Protein AF-A0A3D2J6F0-F1 (afdb_monomer)

Mean predicted aligned error: 6.55 Å

Foldseek 3Di:
DQDLAELKDWDWDDDPPDIDIDMAAQADWDAPPVVRDIDGSVVVCPPSPHDRDDDPPPDDD

Secondary structure (DSSP, 8-state):
-B-SSSSEEEEEEEETTEEEEEEEETT-EEEEGGGTEEEEHHHHTTTS-------------

Radius of gyration: 13.69 Å; Cα contacts (8 Å, |Δi|>4): 84; chains: 1; bounding box: 34×31×35 Å

Solvent-accessible surface area (backbone atoms only — not comparable to full-atom values): 3951 Å² total; per-residue (Å²): 89,77,53,82,75,36,44,39,37,43,47,80,45,75,60,94,93,44,77,46,81,48,80,38,42,45,91,33,72,48,73,46,72,97,74,73,45,74,51,42,42,47,65,75,46,59,93,64,83,47,47,77,74,71,86,70,79,77,75,90,126

pLDDT: mean 86.35, std 1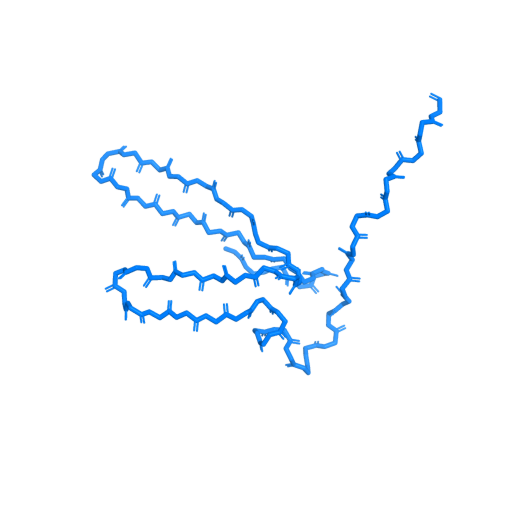5.26, range [40.69, 96.38]

Structure (mmCIF, N/CA/C/O backbone):
data_AF-A0A3D2J6F0-F1
#
_entry.id   AF-A0A3D2J6F0-F1
#
loop_
_atom_site.group_PDB
_atom_site.id
_atom_site.type_symbol
_atom_site.label_atom_id
_atom_site.label_alt_id
_atom_site.label_comp_id
_atom_site.label_asym_id
_atom_site.label_entity_id
_atom_site.label_seq_id
_atom_site.pdbx_PDB_ins_cod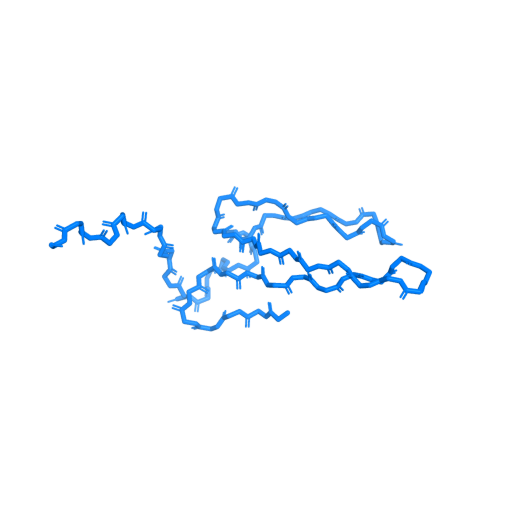e
_atom_site.Cartn_x
_atom_site.Cartn_y
_atom_site.Cartn_z
_atom_site.occupancy
_atom_site.B_iso_or_equiv
_atom_site.auth_seq_id
_atom_site.auth_comp_id
_atom_site.auth_asym_id
_atom_site.auth_atom_id
_atom_site.pdbx_PDB_model_num
ATOM 1 N N . MET A 1 1 ? 4.973 -3.589 2.674 1.00 91.06 1 MET A N 1
ATOM 2 C CA . MET A 1 1 ? 4.412 -3.870 4.009 1.00 91.06 1 MET A CA 1
ATOM 3 C C . MET A 1 1 ? 2.975 -3.376 4.034 1.00 91.06 1 MET A C 1
ATOM 5 O O . MET A 1 1 ? 2.717 -2.331 3.455 1.00 91.06 1 MET A O 1
ATOM 9 N N . ILE A 1 2 ? 2.056 -4.117 4.652 1.00 93.25 2 ILE A N 1
ATOM 10 C CA . ILE A 1 2 ? 0.659 -3.699 4.842 1.00 93.25 2 ILE A CA 1
ATOM 11 C C . ILE A 1 2 ? 0.479 -3.451 6.341 1.00 93.25 2 ILE A C 1
ATOM 13 O O . ILE A 1 2 ? 0.740 -4.351 7.139 1.00 93.25 2 ILE A O 1
ATOM 17 N N . SER A 1 3 ? 0.100 -2.234 6.729 1.00 92.50 3 SER A N 1
ATOM 18 C CA . SER A 1 3 ? -0.127 -1.879 8.133 1.00 92.50 3 SER A CA 1
ATOM 19 C C . SER A 1 3 ? -1.417 -2.513 8.657 1.00 92.50 3 SER A C 1
ATOM 21 O O . SER A 1 3 ? -2.404 -2.593 7.936 1.00 92.50 3 SER A O 1
ATOM 23 N N . THR A 1 4 ? -1.440 -2.939 9.919 1.00 93.31 4 THR A N 1
ATOM 24 C CA . THR A 1 4 ? -2.649 -3.462 10.588 1.00 93.31 4 THR A CA 1
ATOM 25 C C . THR A 1 4 ? -3.273 -2.465 11.563 1.00 93.31 4 THR A C 1
ATOM 27 O O . THR A 1 4 ? -4.290 -2.762 12.181 1.00 93.31 4 THR A O 1
ATOM 30 N N . ARG A 1 5 ? -2.654 -1.291 11.733 1.00 91.25 5 ARG A N 1
ATOM 31 C CA . ARG A 1 5 ? -3.107 -0.249 12.670 1.00 91.25 5 ARG A CA 1
ATOM 32 C C . ARG A 1 5 ? -3.759 0.933 11.969 1.00 91.25 5 ARG A C 1
ATOM 34 O O . ARG A 1 5 ? -4.653 1.549 12.531 1.00 91.25 5 ARG A O 1
ATOM 41 N N . TYR A 1 6 ? -3.304 1.216 10.754 1.00 90.81 6 TYR A N 1
ATOM 42 C CA . TYR A 1 6 ? -3.722 2.345 9.929 1.00 90.81 6 TYR A CA 1
ATOM 43 C C . TYR A 1 6 ? -3.809 1.873 8.483 1.00 90.81 6 TYR A C 1
ATOM 45 O O . TYR A 1 6 ? -3.006 1.021 8.091 1.00 90.81 6 TYR A O 1
ATOM 53 N N . GLN A 1 7 ? -4.733 2.417 7.695 1.00 94.00 7 GLN A N 1
ATOM 54 C CA . GLN A 1 7 ? -4.831 2.104 6.267 1.00 94.00 7 GLN A CA 1
ATOM 55 C C . GLN A 1 7 ? -3.654 2.710 5.487 1.00 94.00 7 GLN A C 1
ATOM 57 O O . GLN A 1 7 ? -3.740 3.803 4.931 1.00 94.00 7 GLN A O 1
ATOM 62 N N . ARG A 1 8 ? -2.520 2.003 5.505 1.00 94.94 8 ARG A N 1
ATOM 63 C CA . ARG A 1 8 ? -1.244 2.457 4.954 1.00 94.94 8 ARG A CA 1
ATOM 64 C C . ARG A 1 8 ? -0.448 1.287 4.391 1.00 94.94 8 ARG A C 1
ATOM 66 O O . ARG A 1 8 ? -0.199 0.295 5.081 1.00 94.94 8 ARG A O 1
ATOM 73 N N . VAL A 1 9 ? 0.018 1.438 3.159 1.00 95.12 9 VAL A N 1
ATOM 74 C CA . VAL A 1 9 ? 0.836 0.445 2.463 1.00 95.12 9 VAL A CA 1
ATOM 75 C C . VAL A 1 9 ? 2.185 1.044 2.111 1.00 95.12 9 VAL A C 1
ATOM 77 O O . VAL A 1 9 ? 2.284 2.123 1.538 1.00 95.12 9 VAL A O 1
ATOM 80 N N . GLU A 1 10 ? 3.239 0.306 2.421 1.00 95.00 10 GLU A N 1
ATOM 81 C CA . GLU A 1 10 ? 4.603 0.642 2.032 1.00 95.00 10 GLU A CA 1
ATOM 82 C C . GLU A 1 10 ? 5.049 -0.267 0.893 1.00 95.00 10 GLU A C 1
ATOM 84 O O . GLU A 1 10 ? 5.041 -1.498 1.022 1.00 95.00 10 GLU A O 1
ATOM 89 N N . VAL A 1 11 ? 5.467 0.325 -0.218 1.00 93.12 11 VAL A N 1
ATOM 90 C CA . VAL A 1 11 ? 5.927 -0.397 -1.402 1.00 93.12 11 VAL A CA 1
ATOM 91 C C . VAL A 1 11 ? 7.422 -0.174 -1.569 1.00 93.12 11 VAL A C 1
ATOM 93 O O . VAL A 1 11 ? 7.900 0.953 -1.685 1.00 93.12 11 VAL A O 1
ATOM 96 N N . TYR A 1 12 ? 8.156 -1.282 -1.606 1.00 92.31 12 TYR A N 1
ATOM 97 C CA . TYR A 1 12 ? 9.574 -1.311 -1.934 1.00 92.31 12 TYR A CA 1
ATOM 98 C C . TYR A 1 12 ? 9.713 -1.908 -3.325 1.00 92.31 12 TYR A C 1
ATOM 100 O O . TYR A 1 12 ? 9.345 -3.060 -3.553 1.00 92.31 12 TYR A O 1
ATOM 108 N N . HIS A 1 13 ? 10.239 -1.127 -4.257 1.00 89.62 13 HIS A N 1
ATOM 109 C CA . HIS A 1 13 ? 10.406 -1.545 -5.641 1.00 89.62 13 HIS A CA 1
ATOM 110 C C . HIS A 1 13 ? 11.872 -1.429 -6.044 1.00 89.62 13 HIS A C 1
ATOM 112 O O . HIS A 1 13 ? 12.537 -0.447 -5.726 1.00 89.62 13 HIS A O 1
ATOM 118 N N . ARG A 1 14 ? 12.395 -2.450 -6.727 1.00 89.94 14 ARG A N 1
ATOM 119 C CA . ARG A 1 14 ? 13.783 -2.478 -7.182 1.00 89.94 14 ARG A CA 1
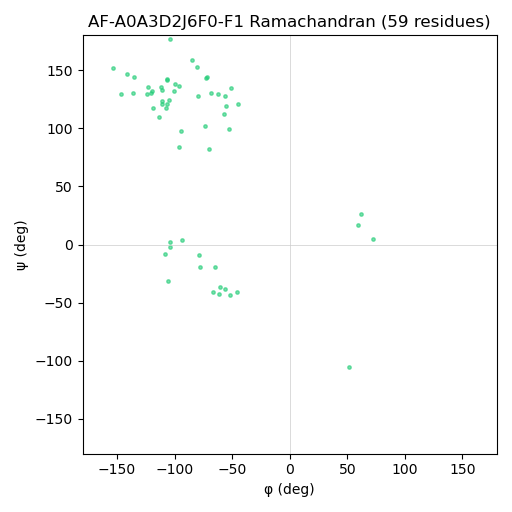ATOM 120 C C . ARG A 1 14 ? 13.848 -2.252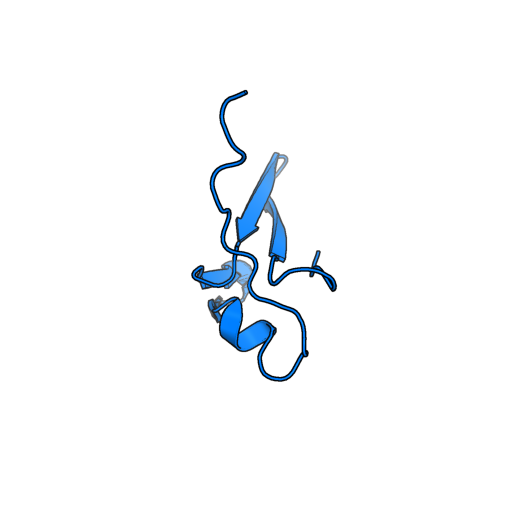 -8.685 1.00 89.94 14 ARG A C 1
ATOM 122 O O . ARG A 1 14 ? 13.326 -3.057 -9.449 1.00 89.94 14 ARG A O 1
ATOM 129 N N . ILE A 1 15 ? 14.556 -1.207 -9.101 1.00 88.38 15 ILE A N 1
ATOM 130 C CA . ILE A 1 15 ? 14.855 -0.913 -10.504 1.00 88.38 15 ILE A CA 1
ATOM 131 C C . ILE A 1 15 ? 16.362 -1.079 -10.698 1.00 88.38 15 ILE A C 1
ATOM 133 O O . ILE A 1 15 ? 17.158 -0.296 -10.179 1.00 88.38 15 ILE A O 1
ATOM 137 N N . ALA A 1 16 ? 16.759 -2.129 -11.422 1.00 89.62 16 ALA A N 1
ATOM 138 C CA . ALA A 1 16 ? 18.152 -2.551 -11.571 1.00 89.62 16 ALA A CA 1
ATOM 139 C C . ALA A 1 16 ? 18.867 -2.716 -10.208 1.00 89.62 16 ALA A C 1
ATOM 141 O O . ALA A 1 16 ? 18.631 -3.683 -9.476 1.00 89.62 16 ALA A O 1
ATOM 142 N N . HIS A 1 17 ? 19.743 -1.778 -9.851 1.00 92.25 17 HIS A N 1
ATOM 143 C CA . HIS A 1 17 ? 20.511 -1.783 -8.604 1.00 92.25 17 HIS A CA 1
ATOM 144 C C . HIS A 1 17 ? 19.990 -0.788 -7.554 1.00 92.25 17 HIS A C 1
ATOM 146 O O . HIS A 1 17 ? 20.564 -0.712 -6.472 1.00 92.25 17 HIS A O 1
ATOM 152 N N . MET A 1 18 ? 18.904 -0.061 -7.834 1.00 92.88 18 MET A N 1
ATOM 153 C CA . MET A 1 18 ? 18.321 0.918 -6.916 1.00 92.88 18 MET A CA 1
ATOM 154 C C . MET A 1 18 ? 17.015 0.412 -6.307 1.00 92.88 18 MET A C 1
ATOM 156 O O . MET A 1 18 ? 16.203 -0.214 -6.988 1.00 92.88 18 MET A O 1
ATOM 160 N N . TRP A 1 19 ? 16.804 0.725 -5.030 1.00 93.25 19 TRP A N 1
ATOM 161 C CA . TRP A 1 19 ? 15.526 0.553 -4.347 1.00 93.25 19 TRP A CA 1
ATOM 162 C C . TRP A 1 19 ? 14.807 1.895 -4.261 1.00 93.25 19 TRP A C 1
ATOM 164 O O . TRP A 1 19 ? 15.390 2.891 -3.842 1.00 93.25 19 TRP A O 1
ATOM 174 N N . THR A 1 20 ? 13.534 1.907 -4.628 1.00 91.12 20 THR A N 1
ATOM 175 C CA . THR A 1 20 ? 12.609 3.008 -4.376 1.00 91.12 20 THR A CA 1
ATOM 176 C C . THR A 1 20 ? 11.644 2.596 -3.277 1.00 91.12 20 THR A C 1
ATOM 178 O O . THR A 1 20 ? 11.192 1.448 -3.241 1.00 91.12 20 THR A O 1
ATOM 181 N N . TYR A 1 21 ? 11.317 3.539 -2.405 1.00 92.69 21 TYR A N 1
ATOM 182 C CA . TYR A 1 21 ? 10.368 3.369 -1.314 1.00 92.69 21 TYR A CA 1
ATOM 183 C C . TYR A 1 21 ? 9.235 4.374 -1.483 1.00 92.69 21 TYR A C 1
ATOM 185 O O . TYR A 1 21 ? 9.488 5.556 -1.717 1.00 92.69 21 TYR A O 1
ATOM 193 N N . GLN A 1 22 ? 8.000 3.893 -1.395 1.00 93.56 22 GLN A N 1
ATOM 194 C CA . GLN A 1 22 ? 6.794 4.704 -1.504 1.00 93.56 22 GLN A CA 1
ATOM 195 C C . GLN A 1 22 ? 5.811 4.314 -0.406 1.00 93.56 22 GLN A C 1
ATOM 197 O O . GLN A 1 22 ? 5.698 3.143 -0.040 1.00 93.56 22 GLN A O 1
ATOM 202 N N . VAL A 1 23 ? 5.101 5.313 0.104 1.00 94.62 23 VAL A N 1
ATOM 203 C CA . VAL A 1 23 ? 4.024 5.159 1.078 1.00 94.62 23 VAL A CA 1
ATOM 204 C C . VAL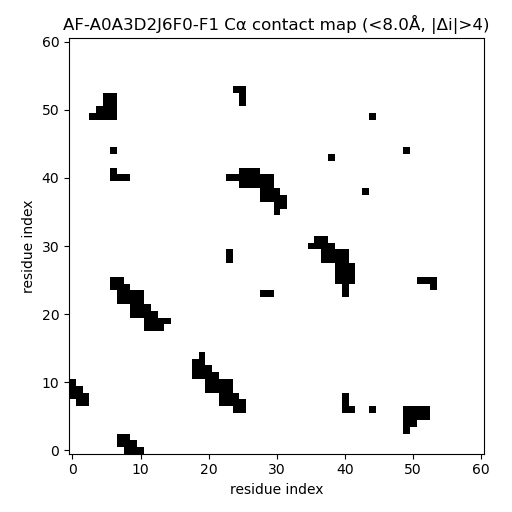 A 1 23 ? 2.724 5.529 0.386 1.00 94.62 23 VAL A C 1
ATOM 206 O O . VAL A 1 23 ? 2.683 6.540 -0.308 1.00 94.62 23 VAL A O 1
ATOM 209 N N . HIS A 1 24 ? 1.697 4.716 0.595 1.00 95.19 24 HIS A N 1
ATOM 210 C CA . HIS A 1 24 ? 0.345 4.945 0.110 1.00 95.19 24 HIS A CA 1
ATOM 211 C C . HIS A 1 24 ? -0.633 4.926 1.287 1.00 95.19 24 HIS A C 1
ATOM 213 O O . HIS A 1 24 ? -0.609 3.987 2.088 1.00 95.19 24 HIS A O 1
ATOM 219 N N . GLU A 1 25 ? -1.476 5.945 1.392 1.00 94.38 25 GLU A N 1
ATOM 220 C CA . GLU A 1 25 ? -2.520 6.113 2.413 1.00 94.38 25 GLU A CA 1
ATOM 221 C C . GLU A 1 25 ? -3.916 5.810 1.838 1.00 94.38 25 GLU A C 1
ATOM 223 O O . GLU A 1 25 ? -4.045 5.514 0.653 1.00 94.38 25 GLU A O 1
ATOM 228 N N . SER A 1 26 ? -4.973 5.858 2.661 1.00 91.44 26 SER A N 1
ATOM 229 C CA . SER A 1 26 ? -6.352 5.451 2.294 1.00 91.44 26 SER A CA 1
ATOM 230 C C . SER A 1 26 ? -6.843 5.984 0.932 1.00 91.44 26 SER A C 1
ATOM 232 O O . SER A 1 26 ? -7.448 5.245 0.149 1.00 91.44 26 SER A O 1
ATOM 234 N N . GLY A 1 27 ? -6.539 7.249 0.617 1.00 91.44 27 GLY A N 1
ATOM 235 C CA . GLY A 1 27 ? -6.951 7.903 -0.631 1.00 91.44 27 GLY A CA 1
ATOM 236 C C . GLY A 1 27 ? -6.111 7.548 -1.862 1.00 91.44 27 GLY A C 1
ATOM 237 O O . GLY A 1 27 ? -6.483 7.903 -2.982 1.00 91.44 27 GLY A O 1
ATOM 238 N N . ASP A 1 28 ? -4.990 6.853 -1.683 1.00 95.75 28 ASP A N 1
ATOM 239 C CA . ASP A 1 28 ? -4.051 6.576 -2.757 1.00 95.75 28 ASP A CA 1
ATOM 240 C C . ASP A 1 28 ? -4.432 5.343 -3.577 1.00 95.75 28 ASP A C 1
ATOM 242 O O . ASP A 1 28 ? -5.137 4.421 -3.155 1.00 95.75 28 ASP A O 1
ATOM 246 N N . THR A 1 29 ? -3.893 5.310 -4.794 1.00 96.38 29 THR A N 1
ATOM 247 C CA . THR A 1 29 ? -3.930 4.140 -5.667 1.00 96.38 29 THR A CA 1
ATOM 248 C C . THR A 1 29 ? -2.533 3.559 -5.816 1.00 96.38 29 THR A C 1
ATOM 250 O O . THR A 1 29 ? -1.582 4.284 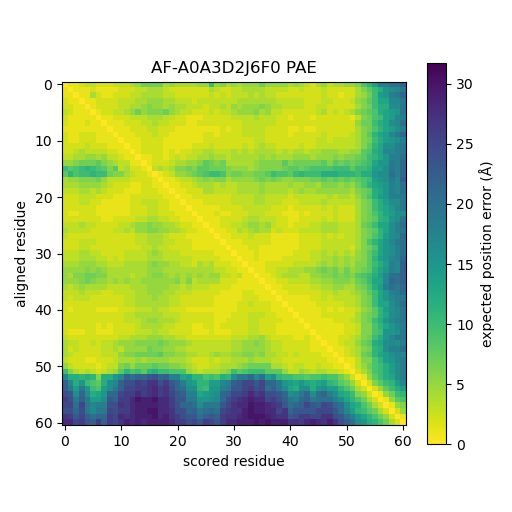-6.106 1.00 96.38 29 THR A O 1
ATOM 253 N N . ILE A 1 30 ? -2.421 2.242 -5.673 1.00 95.00 30 ILE A N 1
ATOM 254 C CA . ILE A 1 30 ? -1.175 1.505 -5.864 1.00 95.00 30 ILE A CA 1
ATOM 255 C C . ILE A 1 30 ? -1.147 0.942 -7.282 1.00 95.00 30 ILE A C 1
ATOM 257 O O . ILE A 1 30 ? -2.133 0.383 -7.763 1.00 95.00 30 ILE A O 1
ATOM 261 N N . GLU A 1 31 ? 0.004 1.064 -7.942 1.00 93.69 31 GLU A N 1
ATOM 262 C CA . GLU A 1 31 ? 0.276 0.446 -9.239 1.00 93.69 31 GLU A CA 1
ATOM 263 C C . GLU A 1 31 ? 1.461 -0.522 -9.123 1.00 93.69 31 GLU A C 1
ATOM 265 O O . GLU A 1 31 ? 2.598 -0.124 -8.865 1.00 93.69 31 GLU A O 1
ATOM 270 N N . LEU A 1 32 ? 1.210 -1.807 -9.368 1.00 89.62 32 LEU A N 1
ATOM 271 C CA . LEU A 1 32 ? 2.244 -2.836 -9.458 1.00 89.62 32 LEU A CA 1
ATOM 272 C C . LEU A 1 32 ? 2.608 -3.057 -10.929 1.00 89.62 32 LEU A C 1
ATOM 274 O O . LEU A 1 32 ? 2.102 -3.968 -11.588 1.00 89.62 32 LEU A O 1
ATOM 278 N N . LYS A 1 33 ? 3.505 -2.208 -11.446 1.00 86.19 33 LYS A N 1
ATOM 279 C CA . LYS A 1 33 ? 3.842 -2.106 -12.880 1.00 86.19 33 LYS A CA 1
ATOM 280 C C . LYS A 1 33 ? 4.210 -3.436 -13.540 1.00 86.19 33 LYS A C 1
ATOM 282 O O . LYS A 1 33 ? 3.715 -3.731 -14.621 1.00 86.19 33 LYS A O 1
ATOM 287 N N . SER A 1 34 ? 5.019 -4.266 -12.881 1.00 85.06 34 SER A N 1
ATOM 288 C CA . SER A 1 34 ? 5.455 -5.563 -13.427 1.00 85.06 34 SER A CA 1
ATOM 289 C C . SER A 1 34 ? 4.316 -6.568 -13.629 1.00 85.06 34 SER A C 1
ATOM 291 O O . SER A 1 34 ? 4.483 -7.526 -14.375 1.00 85.06 34 SER A O 1
ATOM 293 N N . MET A 1 35 ? 3.178 -6.368 -12.955 1.00 88.56 35 MET A N 1
ATOM 294 C CA . MET A 1 35 ? 1.989 -7.219 -13.055 1.00 88.56 35 MET A CA 1
ATOM 295 C C . MET A 1 35 ? 0.835 -6.538 -13.804 1.00 88.56 35 MET A C 1
ATOM 297 O O . MET A 1 35 ? -0.174 -7.184 -14.063 1.00 88.56 35 MET A O 1
ATOM 301 N N . GLY A 1 36 ? 0.952 -5.243 -14.125 1.00 91.88 36 GLY A N 1
ATOM 302 C CA . GLY A 1 36 ? -0.143 -4.462 -14.705 1.00 91.88 36 GLY A CA 1
ATOM 303 C C . GLY A 1 36 ? -1.367 -4.345 -13.789 1.00 91.88 36 GLY A C 1
ATOM 304 O O . GLY A 1 36 ? -2.483 -4.208 -14.279 1.00 91.88 36 GLY A O 1
ATOM 305 N N . ILE A 1 37 ? -1.175 -4.439 -12.468 1.00 93.50 37 ILE A N 1
ATOM 306 C CA . ILE A 1 37 ? -2.261 -4.404 -11.479 1.00 93.50 37 ILE A CA 1
ATOM 307 C C . ILE A 1 37 ? -2.362 -3.004 -10.870 1.00 93.50 37 ILE A C 1
ATOM 309 O O . ILE A 1 37 ? -1.348 -2.401 -10.510 1.00 93.50 37 ILE A O 1
ATOM 313 N N . ARG A 1 38 ? -3.597 -2.521 -10.704 1.00 95.69 38 ARG A N 1
ATOM 314 C CA . ARG A 1 38 ? -3.923 -1.242 -10.070 1.00 95.69 38 ARG A CA 1
ATOM 315 C C . ARG A 1 38 ? -5.111 -1.416 -9.124 1.00 95.69 38 ARG A C 1
ATOM 317 O O . ARG A 1 38 ? -6.114 -1.984 -9.539 1.00 95.69 38 ARG A O 1
ATOM 324 N N . PHE A 1 39 ? -4.995 -0.930 -7.893 1.00 94.88 39 PHE A N 1
ATOM 325 C CA . PHE A 1 39 ? -6.046 -1.018 -6.866 1.00 94.88 39 PHE A CA 1
ATOM 326 C C . PHE A 1 39 ? -5.914 0.131 -5.861 1.00 94.88 39 PHE A C 1
ATOM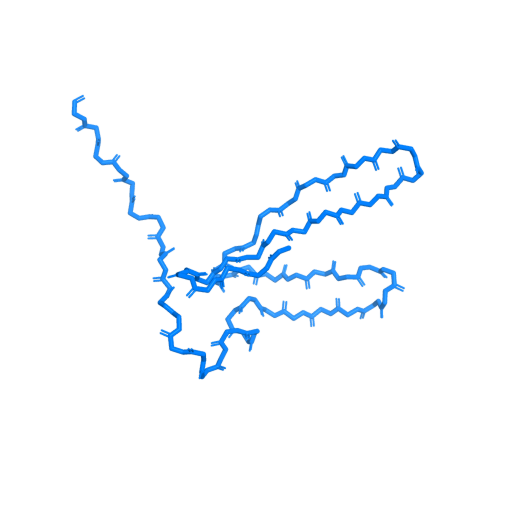 328 O O . PHE A 1 39 ? -4.811 0.655 -5.668 1.00 94.88 39 PHE A O 1
ATOM 335 N N . SER A 1 40 ? -7.019 0.554 -5.239 1.00 96.00 40 SER A N 1
ATOM 336 C CA . SER A 1 40 ? -6.965 1.582 -4.191 1.00 96.00 40 SER A CA 1
ATOM 337 C C . SER A 1 40 ? -6.540 0.987 -2.849 1.00 96.00 40 SER A C 1
ATOM 339 O O . SER A 1 40 ? -6.775 -0.190 -2.565 1.00 96.00 40 SER A O 1
ATOM 341 N N . VAL A 1 41 ? -5.924 1.804 -1.993 1.00 95.12 41 VAL A N 1
ATOM 342 C CA . VAL A 1 41 ? -5.626 1.390 -0.614 1.00 95.12 41 VAL A CA 1
ATOM 343 C C . VAL A 1 41 ? -6.922 1.081 0.137 1.00 95.12 41 VAL A C 1
ATOM 345 O O . VAL A 1 41 ? -7.010 0.044 0.788 1.00 95.12 41 VAL A O 1
ATOM 348 N N . SER A 1 42 ? -7.958 1.902 -0.026 1.00 93.00 42 SER A N 1
ATOM 349 C CA . SER A 1 42 ? -9.281 1.653 0.557 1.00 93.00 42 SER A CA 1
ATOM 350 C C . SER A 1 42 ? -9.893 0.301 0.158 1.00 93.00 42 SER A C 1
ATOM 352 O O . SER A 1 42 ? -10.482 -0.377 0.998 1.00 93.00 42 SER A O 1
ATOM 354 N N . GLU A 1 43 ? -9.711 -0.148 -1.089 1.00 94.56 43 GLU A N 1
ATOM 355 C CA . GLU A 1 43 ? -10.170 -1.464 -1.552 1.00 94.56 43 GLU A CA 1
ATOM 356 C C . GLU A 1 43 ? -9.399 -2.597 -0.861 1.00 94.56 43 GLU A C 1
ATOM 358 O O . GLU A 1 43 ? -10.005 -3.571 -0.416 1.00 94.56 43 GLU A O 1
ATOM 363 N N . LEU A 1 44 ? -8.080 -2.444 -0.690 1.00 94.12 44 LEU A N 1
ATOM 364 C CA . LEU A 1 44 ? -7.248 -3.409 0.038 1.00 94.12 44 LEU A CA 1
ATOM 365 C C . LEU A 1 44 ? -7.692 -3.569 1.503 1.00 94.12 44 LEU A C 1
ATOM 367 O O . LEU A 1 44 ? -7.628 -4.669 2.051 1.00 94.12 44 LEU A O 1
ATOM 371 N N . TYR A 1 45 ? -8.130 -2.479 2.134 1.00 94.88 45 TYR A N 1
ATOM 372 C CA . TYR A 1 45 ? -8.572 -2.454 3.531 1.00 94.88 45 TYR A CA 1
ATOM 373 C C . TYR A 1 45 ? -10.081 -2.642 3.718 1.00 94.88 45 TYR A C 1
ATOM 375 O O . TYR A 1 45 ? -10.565 -2.604 4.856 1.00 94.88 45 TYR A O 1
ATOM 383 N N . HIS A 1 46 ? -10.835 -2.890 2.649 1.00 93.94 46 HIS A N 1
ATOM 384 C CA . HIS A 1 46 ? -12.276 -3.084 2.725 1.00 93.94 46 HIS A CA 1
ATOM 385 C C . HIS A 1 46 ? -12.633 -4.225 3.696 1.00 93.94 46 HIS A C 1
ATOM 387 O O . HIS A 1 46 ? -12.099 -5.331 3.612 1.00 93.94 46 HIS A O 1
ATOM 393 N N . ASN A 1 47 ? -13.534 -3.949 4.647 1.00 93.62 47 ASN A N 1
ATOM 394 C CA . ASN A 1 47 ? -13.943 -4.862 5.728 1.00 93.62 47 ASN A CA 1
ATOM 395 C C . ASN A 1 47 ? -12.820 -5.341 6.672 1.00 93.62 47 ASN A C 1
ATOM 397 O O . ASN A 1 47 ? -13.018 -6.295 7.422 1.00 93.62 47 ASN A O 1
ATOM 401 N N . SER A 1 48 ? -11.659 -4.682 6.687 1.00 92.81 48 SER A N 1
ATOM 402 C CA . SER A 1 48 ? -10.546 -5.053 7.576 1.00 92.81 48 SER A CA 1
ATOM 403 C C . SER A 1 48 ? -10.722 -4.586 9.028 1.00 92.81 48 SER A C 1
ATOM 405 O O . SER A 1 48 ? -10.049 -5.094 9.921 1.00 92.81 48 SER A O 1
ATOM 407 N N . GLY A 1 49 ? -11.590 -3.596 9.270 1.00 91.56 49 GLY A N 1
ATOM 408 C CA . GLY A 1 49 ? -11.724 -2.927 10.569 1.00 91.56 49 GLY A CA 1
ATOM 409 C C . GLY A 1 49 ? -10.555 -1.994 10.919 1.00 91.56 49 GLY A C 1
ATOM 410 O O . GLY A 1 49 ? -10.531 -1.442 12.017 1.00 91.56 49 GLY A O 1
ATOM 411 N N . VAL A 1 50 ? -9.596 -1.802 10.007 1.00 92.44 50 VAL A N 1
ATOM 412 C CA . VAL A 1 50 ? -8.471 -0.879 10.190 1.00 92.44 50 VAL A CA 1
ATOM 413 C C . VAL A 1 50 ? -8.937 0.557 9.909 1.00 92.44 50 VAL A C 1
ATOM 415 O O . VAL A 1 50 ? -9.510 0.803 8.844 1.00 92.44 50 VAL A O 1
ATOM 418 N N . PRO A 1 51 ? -8.705 1.516 10.821 1.00 87.81 51 PRO A N 1
ATOM 419 C CA . PRO A 1 51 ? -9.159 2.890 10.645 1.00 87.81 51 PRO A CA 1
ATOM 420 C C . PRO A 1 51 ? -8.368 3.639 9.565 1.00 87.81 51 PRO A C 1
ATOM 422 O O . PRO A 1 51 ? -7.148 3.486 9.426 1.00 87.81 51 PRO A O 1
ATOM 425 N N . GLU A 1 52 ? -9.077 4.497 8.835 1.00 84.25 52 GLU A N 1
ATOM 426 C CA . GLU A 1 52 ? -8.492 5.539 7.994 1.00 84.25 52 GLU A CA 1
ATOM 427 C C . GLU A 1 52 ? -7.954 6.637 8.914 1.00 84.25 52 GLU A C 1
ATOM 429 O O . GLU A 1 52 ? -8.723 7.417 9.467 1.00 84.25 52 GLU A O 1
ATOM 434 N N . VAL A 1 53 ? -6.643 6.675 9.146 1.00 72.25 53 VAL A N 1
ATOM 435 C CA . VAL A 1 53 ? -6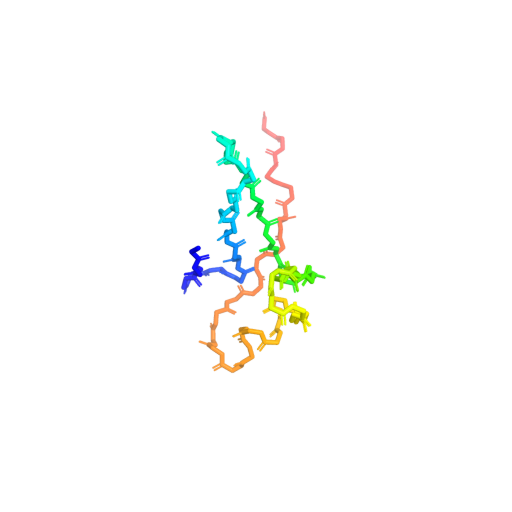.022 7.829 9.805 1.00 72.25 53 VAL A CA 1
ATOM 436 C C . VAL A 1 53 ? -5.530 8.744 8.700 1.00 72.25 53 VAL A C 1
ATOM 438 O O . VAL A 1 53 ? -4.483 8.507 8.106 1.00 72.25 53 VAL A O 1
ATOM 441 N N . THR A 1 54 ? -6.331 9.755 8.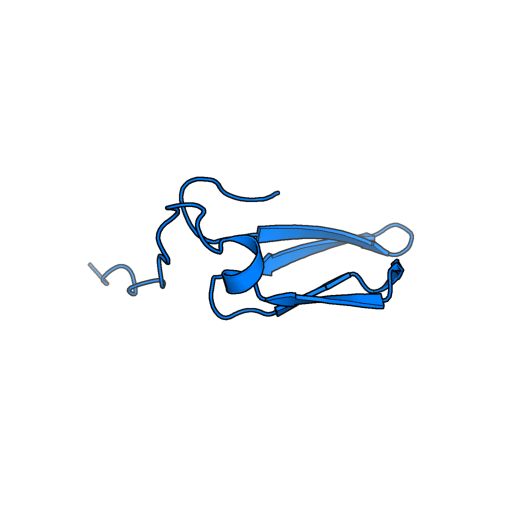388 1.00 59.62 54 THR A N 1
ATOM 442 C CA . THR A 1 54 ? -5.867 10.954 7.694 1.00 59.62 54 THR A CA 1
ATOM 443 C C . THR A 1 54 ? -4.961 11.705 8.656 1.00 59.62 54 THR A C 1
ATOM 445 O O . THR A 1 54 ? -5.351 11.902 9.805 1.00 59.62 54 THR A O 1
ATOM 448 N N . ASN A 1 55 ? -3.763 12.097 8.226 1.00 52.94 55 ASN A N 1
ATOM 449 C CA . ASN A 1 55 ? -2.922 13.016 8.989 1.00 52.94 55 ASN A CA 1
ATOM 450 C C . ASN A 1 55 ? -3.743 14.276 9.343 1.00 52.94 55 ASN A C 1
ATOM 452 O O . ASN A 1 55 ? -3.900 15.160 8.502 1.00 52.94 55 ASN A O 1
ATOM 456 N N . ASP A 1 56 ? -4.280 14.367 10.562 1.00 47.66 56 ASP A N 1
ATOM 457 C CA . ASP A 1 56 ? -4.479 15.668 11.192 1.00 47.66 56 ASP A CA 1
ATOM 458 C C . ASP A 1 56 ? -3.072 16.261 11.336 1.00 47.66 56 ASP A C 1
ATOM 460 O O . ASP A 1 56 ? -2.175 15.546 11.799 1.00 47.66 56 ASP A O 1
ATOM 464 N N . PRO A 1 57 ? -2.820 17.508 10.900 1.00 47.31 57 PRO A N 1
ATOM 465 C CA . PRO A 1 57 ? -1.531 18.132 11.139 1.00 47.31 57 PRO A CA 1
ATOM 466 C C . PRO A 1 57 ? -1.303 18.137 12.651 1.00 47.31 57 PRO A C 1
ATOM 468 O O . PRO A 1 57 ? -2.035 18.794 13.393 1.00 47.31 57 PRO A O 1
ATOM 471 N N . GLU A 1 58 ? -0.321 17.354 13.103 1.00 46.00 58 GLU A N 1
ATOM 472 C CA . GLU A 1 58 ? 0.219 17.442 14.455 1.00 46.00 58 GLU A CA 1
ATOM 473 C C . GLU A 1 58 ? 0.427 18.923 14.775 1.00 46.00 58 GLU A C 1
ATOM 475 O O . GLU A 1 58 ? 1.105 19.637 14.033 1.00 46.00 58 GLU A O 1
ATOM 480 N N . GLY A 1 59 ? -0.243 19.391 15.830 1.00 44.38 59 GLY A N 1
ATOM 481 C CA . GLY A 1 59 ? -0.237 20.790 16.221 1.00 44.38 59 GLY A CA 1
ATOM 482 C C . GLY A 1 59 ? 1.179 21.350 16.332 1.00 44.38 59 GLY A C 1
ATOM 483 O O . GLY A 1 59 ? 2.057 20.740 16.941 1.00 44.38 59 GLY A O 1
ATOM 484 N N . GLU A 1 60 ? 1.369 22.545 15.775 1.00 40.69 60 GLU A N 1
ATOM 485 C CA . GLU A 1 60 ? 2.422 23.447 16.228 1.00 40.69 60 GLU A CA 1
ATOM 486 C C . GLU A 1 60 ? 2.234 23.678 17.738 1.00 40.69 60 GLU A C 1
ATOM 488 O O . GLU A 1 60 ? 1.185 24.164 18.171 1.00 40.69 60 GLU A O 1
ATOM 493 N N . VAL A 1 61 ? 3.241 23.306 18.531 1.00 49.41 61 VAL A N 1
ATOM 494 C CA . VAL A 1 61 ? 3.420 23.736 19.928 1.00 49.41 61 VAL A CA 1
ATOM 495 C C . VAL A 1 61 ? 4.622 24.656 20.034 1.00 49.41 61 VAL A C 1
ATOM 497 O O . VAL A 1 61 ? 5.634 24.387 19.347 1.00 49.41 61 VAL A O 1
#

Sequence (61 aa):
MISTRYQRVEVYHRIAHMWTYQVHESGDTIELKSMGIRFSVSELYHNSGVPEVTNDPEGEV